Protein AF-A0A1W2FV76-F1 (afdb_monomer)

Structure (mmCIF, N/CA/C/O backbone):
data_AF-A0A1W2FV76-F1
#
_entry.id   AF-A0A1W2FV76-F1
#
loop_
_atom_site.group_PDB
_atom_site.id
_atom_site.type_symbol
_atom_site.label_atom_id
_atom_site.label_alt_id
_atom_site.label_comp_id
_atom_site.label_asym_id
_atom_site.label_entity_id
_atom_site.label_seq_id
_atom_site.pdbx_PDB_ins_code
_atom_site.Cartn_x
_atom_site.Cartn_y
_atom_site.Cartn_z
_atom_site.occupancy
_atom_site.B_iso_or_equiv
_atom_site.auth_seq_id
_atom_site.auth_comp_id
_atom_site.auth_asym_id
_atom_site.auth_atom_id
_atom_site.p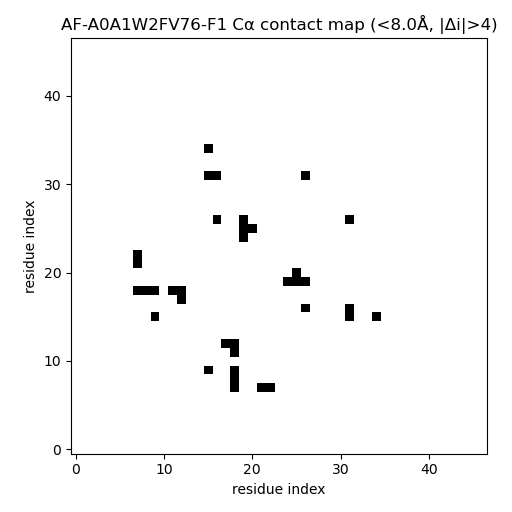dbx_PDB_model_num
ATOM 1 N N . MET A 1 1 ? -24.423 -9.941 -15.896 1.00 43.09 1 MET A N 1
ATOM 2 C CA . MET A 1 1 ? -24.571 -9.839 -14.434 1.00 43.09 1 MET A CA 1
ATOM 3 C C . MET A 1 1 ? -23.309 -10.433 -13.841 1.00 43.09 1 MET A C 1
ATOM 5 O O . MET A 1 1 ? -23.258 -11.639 -13.658 1.00 43.09 1 MET A O 1
ATOM 9 N N . THR A 1 2 ? -22.268 -9.626 -13.669 1.00 53.38 2 THR A N 1
ATOM 10 C CA . THR A 1 2 ? -21.187 -9.927 -12.723 1.00 53.38 2 THR A CA 1
ATOM 11 C C . THR A 1 2 ? -21.782 -9.732 -11.325 1.00 53.38 2 THR A C 1
ATOM 13 O O . THR A 1 2 ? -22.507 -8.759 -11.101 1.00 53.38 2 THR A O 1
ATOM 16 N N . GLY A 1 3 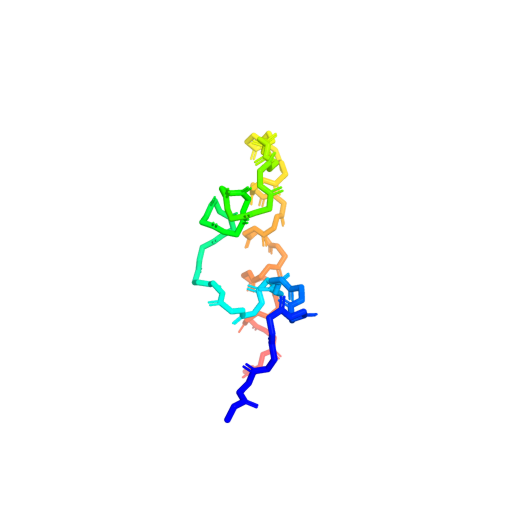? -21.677 -10.749 -10.469 1.00 49.00 3 GLY A N 1
ATOM 17 C CA . GLY A 1 3 ? -22.361 -10.792 -9.174 1.00 49.00 3 GLY A CA 1
ATOM 18 C C . GLY A 1 3 ? -21.735 -9.825 -8.161 1.00 49.00 3 GLY A C 1
ATOM 19 O O . GLY A 1 3 ? -20.561 -9.509 -8.293 1.00 49.00 3 GLY A O 1
ATOM 20 N N . PRO A 1 4 ? -22.487 -9.362 -7.148 1.00 61.41 4 PRO A N 1
ATOM 21 C CA . PRO A 1 4 ? -22.018 -8.395 -6.145 1.00 61.41 4 PRO A CA 1
ATOM 22 C C . PRO A 1 4 ? -21.053 -8.983 -5.088 1.00 61.41 4 PRO A C 1
ATOM 24 O O . PRO A 1 4 ? -20.989 -8.457 -3.984 1.00 61.41 4 PRO A O 1
ATOM 27 N N . ASP A 1 5 ? -20.345 -10.069 -5.402 1.00 61.62 5 ASP A N 1
ATOM 28 C CA . ASP A 1 5 ? -19.549 -10.874 -4.453 1.00 61.62 5 ASP A CA 1
ATOM 29 C C . ASP A 1 5 ? -18.123 -11.149 -4.974 1.00 61.62 5 ASP A C 1
ATOM 31 O O . ASP 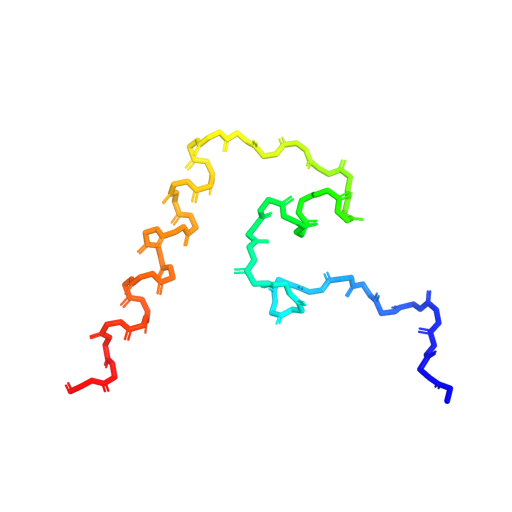A 1 5 ? -17.448 -12.063 -4.514 1.00 61.62 5 ASP A O 1
ATOM 35 N N . GLU A 1 6 ? -17.671 -10.403 -5.984 1.00 68.75 6 GLU A N 1
ATOM 36 C CA . GLU A 1 6 ? -16.271 -10.459 -6.405 1.00 68.75 6 GLU A CA 1
ATOM 37 C C . GLU A 1 6 ? -15.474 -9.612 -5.406 1.00 68.75 6 GLU A C 1
ATOM 39 O O . GLU A 1 6 ? -15.612 -8.387 -5.375 1.00 68.75 6 GLU A O 1
ATOM 44 N N . GLU A 1 7 ? -14.747 -10.278 -4.501 1.00 72.69 7 GLU A N 1
ATOM 45 C CA . GLU A 1 7 ? -13.792 -9.603 -3.621 1.00 72.69 7 GLU A CA 1
ATOM 46 C C . GLU A 1 7 ? -12.807 -8.828 -4.508 1.00 72.69 7 GLU A C 1
ATOM 48 O O . GLU A 1 7 ? -12.314 -9.400 -5.483 1.00 72.69 7 GLU A O 1
ATOM 53 N N . PRO A 1 8 ? -12.536 -7.542 -4.216 1.00 75.56 8 PRO A N 1
ATOM 54 C CA . PRO A 1 8 ? -11.578 -6.772 -4.998 1.00 75.56 8 PRO A CA 1
ATOM 55 C C . PRO A 1 8 ? -10.236 -7.511 -5.001 1.00 75.56 8 PRO A C 1
ATOM 57 O O . PRO A 1 8 ? -9.746 -7.915 -3.942 1.00 75.56 8 PRO A O 1
ATOM 60 N N . HIS A 1 9 ? -9.653 -7.713 -6.180 1.00 78.88 9 HIS A N 1
ATOM 61 C CA . HIS A 1 9 ? -8.317 -8.274 -6.321 1.00 78.88 9 HIS A CA 1
ATOM 62 C C . HIS A 1 9 ? -7.311 -7.166 -6.613 1.00 78.88 9 HIS A C 1
ATOM 64 O O . HIS A 1 9 ? -7.636 -6.142 -7.201 1.00 78.88 9 HIS A O 1
ATOM 70 N N . VAL A 1 10 ? -6.056 -7.375 -6.214 1.00 74.31 10 VAL A N 1
ATOM 71 C CA . VAL A 1 10 ? -4.987 -6.391 -6.436 1.00 74.31 10 VAL A CA 1
ATOM 72 C C . VAL A 1 10 ? -4.744 -6.116 -7.926 1.00 74.31 10 VAL A C 1
ATOM 74 O O . VAL A 1 10 ? -4.357 -5.014 -8.282 1.00 74.31 10 VAL A O 1
ATOM 77 N N . ASP A 1 11 ? -5.020 -7.090 -8.799 1.00 80.25 11 ASP A N 1
ATOM 78 C CA . ASP A 1 11 ? -4.904 -6.948 -10.255 1.00 80.25 11 ASP A CA 1
ATOM 79 C C . ASP A 1 11 ? -6.015 -6.079 -10.881 1.00 80.25 11 ASP A C 1
ATOM 81 O O . ASP A 1 11 ? -5.900 -5.692 -12.044 1.00 80.25 11 ASP A O 1
ATOM 85 N N . ASP A 1 12 ? -7.083 -5.769 -10.133 1.00 82.56 12 ASP A N 1
ATOM 86 C CA . ASP A 1 12 ? -8.162 -4.879 -10.586 1.00 82.56 12 ASP A CA 1
ATOM 87 C C . ASP A 1 12 ? -7.793 -3.390 -10.464 1.00 82.56 12 ASP A C 1
ATOM 89 O O . ASP A 1 12 ? -8.496 -2.538 -11.012 1.00 82.56 12 ASP A O 1
ATOM 93 N N . PHE A 1 13 ? -6.702 -3.070 -9.759 1.00 80.75 13 PHE A N 1
ATOM 94 C CA . PHE A 1 13 ? -6.272 -1.705 -9.459 1.00 80.75 13 PHE A CA 1
ATOM 95 C C . PHE A 1 13 ? -4.864 -1.451 -10.001 1.00 80.75 13 PHE A C 1
ATOM 97 O O . PHE A 1 13 ? -3.984 -2.306 -9.922 1.00 80.75 13 PHE A O 1
ATOM 104 N N . GLU A 1 14 ? -4.642 -0.257 -10.556 1.00 81.56 14 GLU A N 1
ATOM 105 C CA . GLU A 1 14 ? -3.317 0.141 -11.054 1.00 81.56 14 GLU A CA 1
ATOM 106 C C . GLU A 1 14 ? -2.367 0.514 -9.906 1.00 81.56 14 GLU A C 1
ATOM 108 O O . GLU A 1 14 ? -1.151 0.356 -10.042 1.00 81.56 14 GLU A O 1
ATOM 113 N N . ASP A 1 15 ? -2.926 0.945 -8.769 1.00 80.88 15 ASP A N 1
ATOM 114 C CA . ASP A 1 15 ? -2.193 1.385 -7.588 1.00 80.88 15 ASP A CA 1
ATOM 115 C C . ASP A 1 15 ? -2.627 0.628 -6.314 1.00 80.88 15 ASP A C 1
ATOM 117 O O . ASP A 1 15 ? -3.822 0.450 -6.050 1.00 80.88 15 ASP A O 1
ATOM 121 N N . PRO A 1 16 ? -1.671 0.236 -5.450 1.00 76.88 16 PRO A N 1
ATOM 122 C CA . PRO A 1 16 ? -1.962 -0.465 -4.197 1.00 76.88 16 PRO A CA 1
ATOM 123 C C . PRO A 1 16 ? -2.725 0.403 -3.187 1.00 76.88 16 PRO A C 1
ATOM 125 O O . PRO A 1 16 ? -3.463 -0.127 -2.357 1.00 76.88 16 PRO A O 1
ATOM 128 N N . GLU A 1 17 ? -2.561 1.728 -3.252 1.00 82.81 17 GLU A N 1
ATOM 129 C CA . GLU A 1 17 ? -3.301 2.686 -2.421 1.00 82.81 17 GLU A CA 1
ATOM 130 C C . GLU A 1 17 ? -4.802 2.676 -2.749 1.00 82.81 17 GLU A C 1
ATOM 132 O O . GLU A 1 17 ? -5.638 2.748 -1.849 1.00 82.81 17 GLU A O 1
ATOM 137 N N . GLU A 1 18 ? -5.152 2.513 -4.025 1.00 84.19 18 GLU A N 1
ATOM 138 C CA . GLU A 1 18 ? -6.540 2.491 -4.490 1.00 84.19 18 GLU A CA 1
ATOM 139 C C . GLU A 1 18 ? -7.236 1.181 -4.090 1.00 84.19 18 GLU A C 1
ATOM 141 O O . GLU A 1 18 ? -8.371 1.186 -3.604 1.00 84.19 18 GLU A O 1
ATOM 146 N N . PHE A 1 19 ? -6.514 0.058 -4.182 1.00 84.50 19 PHE A N 1
ATOM 147 C CA . PHE A 1 19 ? -6.966 -1.224 -3.641 1.00 84.50 19 PHE A CA 1
ATOM 148 C C . PHE A 1 19 ? -7.216 -1.139 -2.129 1.00 84.50 19 PHE A C 1
ATOM 150 O O . PHE A 1 19 ? -8.267 -1.560 -1.644 1.00 84.50 19 PHE A O 1
ATOM 157 N N . ALA A 1 20 ? -6.268 -0.570 -1.384 1.00 84.38 20 ALA A N 1
ATOM 158 C CA . ALA A 1 20 ? -6.369 -0.379 0.056 1.00 84.38 20 ALA A CA 1
ATOM 159 C C . ALA A 1 20 ? -7.603 0.441 0.465 1.00 84.38 20 ALA A C 1
ATOM 161 O O . ALA A 1 20 ? -8.338 0.034 1.369 1.00 84.38 20 ALA A O 1
ATOM 162 N N . GLU A 1 21 ? -7.883 1.540 -0.239 1.00 84.62 21 GLU A N 1
ATOM 163 C CA . GLU A 1 21 ? -9.099 2.330 -0.035 1.00 84.62 21 GLU A CA 1
ATOM 164 C C . GLU A 1 21 ? -10.364 1.496 -0.307 1.00 84.62 21 GLU A C 1
ATOM 166 O O . GLU A 1 21 ? -11.308 1.527 0.489 1.00 84.62 21 GLU A O 1
ATOM 171 N N . ALA A 1 22 ? -10.364 0.684 -1.371 1.00 83.25 22 ALA A N 1
ATOM 172 C CA . ALA A 1 22 ? -11.489 -0.173 -1.744 1.00 83.25 22 ALA A CA 1
ATOM 173 C C . ALA A 1 22 ? -11.780 -1.285 -0.717 1.00 83.25 22 ALA A C 1
ATOM 175 O O . ALA A 1 22 ? -12.948 -1.577 -0.446 1.00 83.25 22 ALA A O 1
ATOM 176 N N . VAL A 1 23 ? -10.747 -1.881 -0.106 1.00 83.88 23 VAL A N 1
ATOM 177 C CA . VAL A 1 23 ? -10.903 -2.867 0.984 1.00 83.88 23 VAL A CA 1
ATOM 178 C C . VAL A 1 23 ? -11.042 -2.232 2.370 1.00 83.88 23 VAL A C 1
ATOM 180 O O . VAL A 1 23 ? -11.276 -2.939 3.353 1.00 83.88 23 VAL A O 1
ATOM 183 N N . GLY A 1 24 ? -10.921 -0.905 2.472 1.00 82.06 24 GLY A N 1
ATOM 184 C CA . GLY A 1 24 ? -10.986 -0.171 3.735 1.00 82.06 24 GLY A CA 1
ATOM 185 C C . GLY A 1 24 ? -9.809 -0.459 4.673 1.00 82.06 24 GLY A C 1
ATOM 186 O O . GLY A 1 24 ? -9.976 -0.434 5.895 1.00 82.06 24 GLY A O 1
ATOM 187 N N . VAL A 1 25 ? -8.637 -0.763 4.115 1.00 82.38 25 VAL A N 1
ATOM 188 C CA . VAL A 1 25 ? -7.382 -0.969 4.846 1.00 82.38 25 VAL A CA 1
ATOM 189 C C . VAL A 1 25 ? -6.519 0.283 4.695 1.00 82.38 25 VAL A C 1
ATOM 191 O O . VAL A 1 25 ? -6.428 0.840 3.612 1.00 82.38 25 VAL A O 1
ATOM 194 N N . ASP A 1 26 ? -5.872 0.718 5.777 1.00 84.56 26 ASP A N 1
ATOM 195 C CA . ASP A 1 26 ? -4.871 1.794 5.752 1.00 84.56 26 ASP A CA 1
ATOM 196 C C . ASP A 1 26 ? -3.473 1.146 5.761 1.00 84.56 26 ASP A C 1
ATOM 198 O O . ASP A 1 26 ? -2.997 0.730 6.826 1.00 84.56 26 ASP A O 1
ATOM 202 N N . PRO A 1 27 ? -2.853 0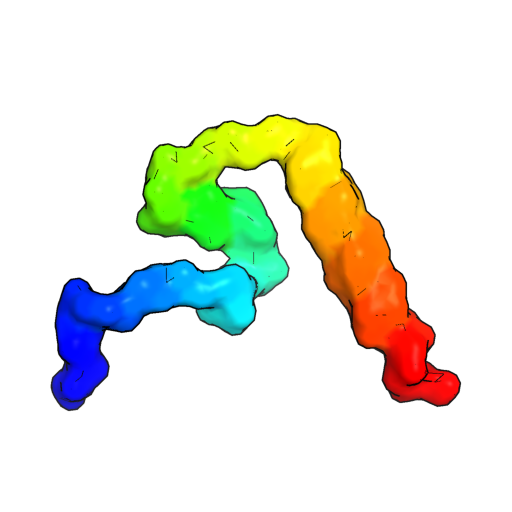.909 4.589 1.00 77.62 27 PRO A N 1
ATOM 203 C CA . PRO A 1 27 ? -1.526 0.332 4.508 1.00 77.62 27 PRO A CA 1
ATOM 204 C C . PRO A 1 27 ? -0.500 1.351 4.989 1.00 77.62 27 PRO A C 1
ATOM 206 O O . PRO A 1 27 ? -0.551 2.541 4.684 1.00 77.62 27 PRO A O 1
ATOM 209 N N . THR A 1 28 ? 0.488 0.863 5.724 1.00 86.50 28 THR A N 1
ATOM 210 C CA . THR 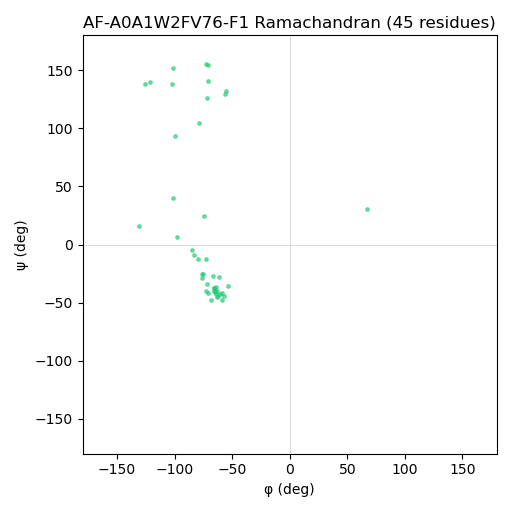A 1 28 ? 1.632 1.695 6.091 1.00 86.50 28 THR A CA 1
ATOM 211 C C . THR A 1 28 ? 2.514 1.965 4.872 1.00 86.50 28 THR A C 1
ATOM 213 O O . THR A 1 28 ? 2.578 1.152 3.950 1.00 86.50 28 THR A O 1
ATOM 216 N N . ALA A 1 29 ? 3.259 3.075 4.893 1.00 84.12 29 ALA A N 1
ATOM 217 C CA . ALA A 1 29 ? 4.195 3.416 3.818 1.00 84.12 29 ALA A CA 1
ATOM 218 C C . ALA A 1 29 ? 5.197 2.282 3.511 1.00 84.12 29 ALA A C 1
ATOM 220 O O . ALA A 1 29 ? 5.492 2.030 2.351 1.00 84.12 29 ALA A O 1
ATOM 221 N N . GLU A 1 30 ? 5.650 1.543 4.533 1.00 88.12 30 GLU A N 1
ATOM 222 C CA . GLU A 1 30 ? 6.565 0.402 4.367 1.00 88.12 30 GLU A CA 1
ATOM 223 C C . GLU A 1 30 ? 5.935 -0.742 3.553 1.00 88.12 30 GLU A C 1
ATOM 225 O O . GLU A 1 30 ? 6.609 -1.355 2.732 1.00 88.12 30 GLU A O 1
ATOM 230 N N . GLN A 1 31 ? 4.632 -0.990 3.725 1.00 84.31 31 GLN A N 1
ATOM 231 C CA . GLN A 1 31 ? 3.910 -2.020 2.968 1.00 84.31 31 GLN A CA 1
ATOM 232 C C . GLN A 1 31 ? 3.700 -1.620 1.503 1.00 84.31 31 GLN A C 1
ATOM 234 O O . GLN A 1 31 ? 3.727 -2.480 0.624 1.00 84.31 31 GLN A O 1
ATOM 239 N N . ILE A 1 32 ? 3.506 -0.325 1.235 1.00 83.62 32 ILE A N 1
ATOM 240 C CA . ILE A 1 32 ? 3.414 0.204 -0.132 1.00 83.62 32 ILE A CA 1
ATOM 241 C C . ILE A 1 32 ? 4.778 0.090 -0.824 1.00 83.62 32 ILE A C 1
ATOM 243 O O . ILE A 1 32 ? 4.855 -0.427 -1.937 1.00 83.62 32 ILE A O 1
ATOM 247 N N . ASP A 1 33 ? 5.854 0.514 -0.154 1.00 87.38 33 ASP A N 1
ATOM 248 C CA . ASP A 1 33 ? 7.222 0.413 -0.677 1.00 87.38 33 ASP A CA 1
ATOM 249 C C . ASP A 1 33 ? 7.607 -1.044 -0.992 1.00 87.38 33 ASP A C 1
ATOM 251 O O . ASP A 1 33 ? 8.200 -1.315 -2.038 1.00 87.38 33 ASP A O 1
ATOM 255 N N . GLU A 1 34 ? 7.245 -1.998 -0.126 1.00 87.06 34 GLU A N 1
ATOM 256 C CA . GLU A 1 34 ? 7.480 -3.430 -0.357 1.00 87.06 34 GLU A CA 1
ATOM 257 C C . GLU A 1 34 ? 6.722 -3.946 -1.591 1.00 87.06 34 GLU A C 1
ATOM 259 O O . GLU A 1 34 ? 7.316 -4.616 -2.440 1.00 87.06 34 GLU A O 1
ATOM 264 N N . TYR A 1 35 ? 5.445 -3.581 -1.744 1.00 82.31 35 TYR A N 1
ATOM 265 C CA . TYR A 1 35 ? 4.640 -3.954 -2.911 1.00 82.31 35 TYR A CA 1
ATOM 266 C C . TYR A 1 35 ? 5.208 -3.374 -4.215 1.00 82.31 35 TYR A C 1
ATOM 268 O O . TYR A 1 35 ? 5.317 -4.079 -5.223 1.00 82.31 35 TYR A O 1
ATOM 276 N N . LEU A 1 36 ? 5.613 -2.103 -4.211 1.00 84.31 36 LEU A N 1
ATOM 277 C CA . LEU A 1 36 ? 6.222 -1.453 -5.374 1.00 84.31 36 LEU A CA 1
ATOM 278 C C . LEU A 1 36 ? 7.568 -2.092 -5.740 1.00 84.31 36 LEU A C 1
ATOM 280 O O . LEU A 1 36 ? 7.841 -2.340 -6.915 1.00 84.31 36 LEU A O 1
ATOM 284 N N . ALA A 1 37 ? 8.393 -2.426 -4.746 1.00 85.75 37 ALA A N 1
ATOM 285 C CA . ALA A 1 37 ? 9.661 -3.111 -4.974 1.00 85.75 37 ALA A CA 1
ATOM 286 C C . ALA A 1 37 ? 9.463 -4.523 -5.551 1.00 85.75 37 ALA A C 1
ATOM 288 O O . ALA A 1 37 ? 10.209 -4.945 -6.439 1.00 85.75 37 ALA A O 1
ATOM 289 N N . GLU A 1 38 ? 8.460 -5.263 -5.072 1.00 82.50 38 GLU A N 1
ATOM 290 C CA . GLU A 1 38 ? 8.156 -6.607 -5.563 1.00 82.50 38 GLU A CA 1
ATOM 291 C C . GLU A 1 38 ? 7.553 -6.582 -6.975 1.00 82.50 38 GLU A C 1
ATOM 293 O O . GLU A 1 38 ? 7.970 -7.359 -7.839 1.00 82.50 38 GLU A O 1
ATOM 298 N N . THR A 1 39 ? 6.645 -5.645 -7.257 1.00 78.75 39 THR A N 1
ATOM 299 C CA . THR A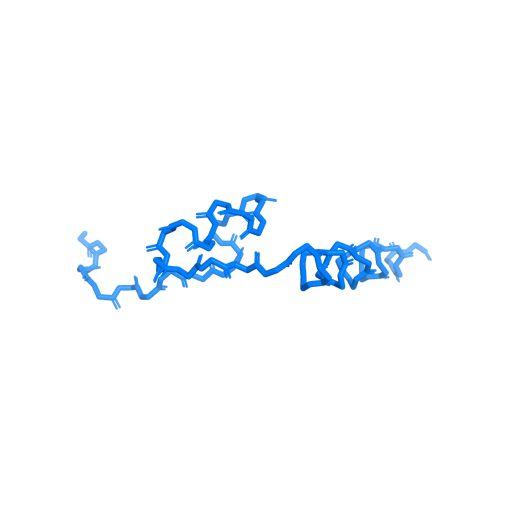 1 39 ? 6.068 -5.463 -8.599 1.00 78.75 39 THR A CA 1
ATOM 300 C C . THR A 1 39 ? 7.101 -4.996 -9.623 1.00 78.75 39 THR A C 1
ATOM 302 O O . THR A 1 39 ? 7.117 -5.511 -10.743 1.00 78.75 39 THR A O 1
ATOM 305 N N . GLU A 1 40 ? 8.016 -4.093 -9.259 1.00 77.88 40 GLU A N 1
ATOM 306 C CA . GLU A 1 40 ? 9.124 -3.677 -10.128 1.00 77.88 40 GLU A CA 1
ATOM 307 C C . GLU A 1 40 ? 10.074 -4.846 -10.425 1.00 77.88 40 GLU A C 1
ATOM 309 O O . GLU A 1 40 ? 10.450 -5.075 -11.579 1.00 77.88 40 GLU A O 1
ATOM 314 N N . LYS A 1 41 ? 10.398 -5.651 -9.407 1.00 74.81 41 LYS A N 1
ATOM 315 C CA . LYS A 1 41 ? 11.235 -6.845 -9.560 1.00 74.81 41 LYS A CA 1
ATOM 316 C C . LYS A 1 41 ? 10.589 -7.895 -10.465 1.00 74.81 41 LYS A C 1
ATOM 318 O O . LYS A 1 41 ? 11.288 -8.498 -11.273 1.00 74.81 41 LYS A O 1
ATOM 323 N N . ASN A 1 42 ? 9.277 -8.096 -10.357 1.00 64.44 42 ASN A N 1
ATOM 324 C CA . ASN A 1 42 ? 8.555 -9.074 -11.171 1.00 64.44 42 ASN A CA 1
ATOM 325 C C . ASN A 1 42 ? 8.330 -8.582 -12.615 1.00 64.44 42 ASN A C 1
ATOM 327 O O . ASN A 1 42 ? 8.300 -9.379 -13.546 1.00 64.44 42 ASN A O 1
ATOM 331 N N . ARG A 1 43 ? 8.228 -7.262 -12.828 1.00 62.41 43 ARG A N 1
ATOM 332 C CA . ARG A 1 43 ? 8.138 -6.644 -14.164 1.00 62.41 43 ARG A CA 1
ATOM 333 C C . ARG A 1 43 ? 9.487 -6.627 -14.900 1.00 62.41 43 ARG A C 1
ATOM 335 O O . ARG A 1 43 ? 9.507 -6.576 -16.126 1.00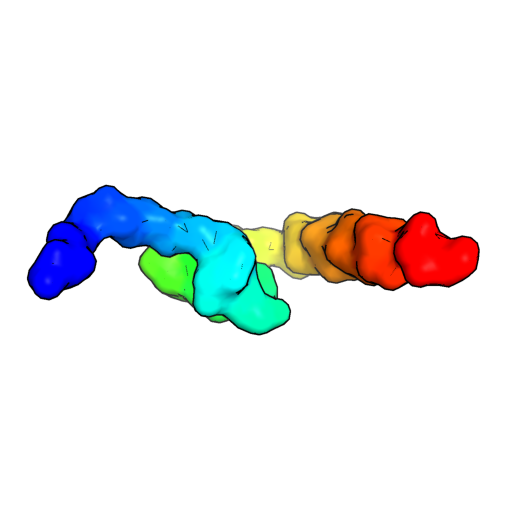 62.41 43 ARG A O 1
ATOM 342 N N . GLY A 1 44 ? 10.602 -6.655 -14.170 1.00 58.56 44 GLY A N 1
ATOM 343 C CA . GLY A 1 44 ? 11.957 -6.603 -14.726 1.00 58.56 44 GLY A CA 1
ATOM 344 C C . GLY A 1 44 ? 12.545 -7.935 -15.214 1.00 58.56 44 GLY A C 1
ATOM 345 O O . GLY A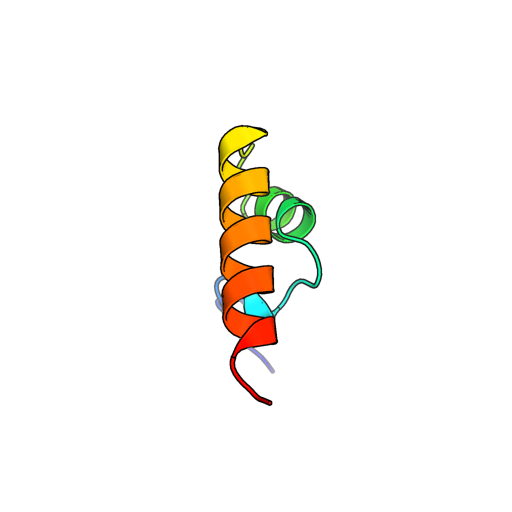 1 44 ?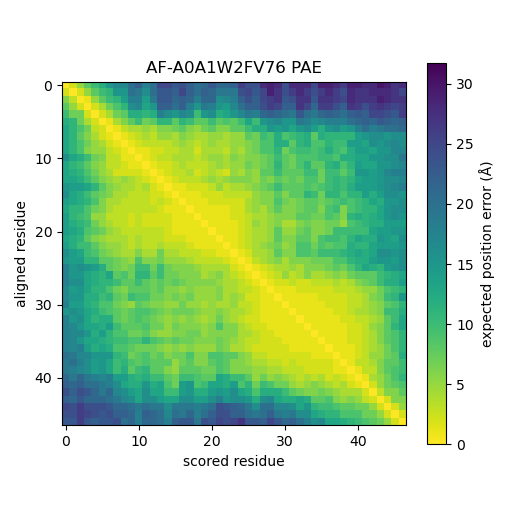 13.599 -7.902 -15.843 1.00 58.56 44 GLY A O 1
ATOM 346 N N . ASP A 1 45 ? 11.905 -9.081 -14.948 1.00 54.59 45 ASP A N 1
ATOM 347 C CA . ASP A 1 45 ? 12.450 -10.423 -15.253 1.00 54.59 45 ASP A CA 1
ATOM 348 C C . ASP A 1 45 ? 11.917 -11.043 -16.570 1.00 54.59 45 ASP A C 1
ATOM 350 O O . ASP A 1 45 ? 12.229 -12.186 -16.885 1.00 54.59 45 ASP A O 1
ATOM 354 N N . ASP A 1 46 ? 11.147 -10.298 -17.379 1.00 55.72 46 ASP A N 1
ATOM 355 C CA . ASP A 1 46 ? 10.633 -10.746 -18.695 1.00 55.72 46 ASP A CA 1
ATOM 356 C C . ASP A 1 46 ? 11.440 -10.164 -19.885 1.00 55.72 46 ASP A C 1
ATOM 358 O O . ASP A 1 46 ? 10.880 -9.720 -20.885 1.00 55.72 46 ASP A O 1
ATOM 362 N N . SER A 1 47 ? 12.775 -10.083 -19.792 1.00 52.78 47 SER A N 1
ATOM 363 C CA . SER A 1 47 ? 13.649 -9.602 -20.891 1.00 52.78 47 SER A CA 1
ATOM 364 C C . SER A 1 47 ? 14.818 -10.525 -21.208 1.00 52.78 47 SER A C 1
ATOM 366 O O . SER A 1 47 ? 15.493 -10.989 -20.265 1.00 52.78 47 SER A O 1
#

Mean predicted aligned error: 9.36 Å

Organism: Kibdelosporangium aridum (NCBI:txid2030)

Foldseek 3Di:
DPDPPPQDDPVNDPAPVVSCVVVVHDDDPVVRVVVVVVVVVVVPPPD

Radius of gyration: 13.04 Å; Cα contacts (8 Å, |Δi|>4): 18; chains: 1; bounding box: 38×14×27 Å

Secondary structure (DSSP, 8-state):
---TT-PPPGGG-SSHHHHHHHHT----HHHHHHHHHHHHHHHTT--

Nearest PDB structures (foldseek):
  7ko7-assembly1_V  TM=4.668E-01  e=6.222E+00  Sus scrofa

Solvent-accessible surface area (backbone atoms only — not comparable to full-atom values): 3170 Å² total; per-residue (Å²): 134,85,67,102,75,72,74,88,52,71,88,80,38,97,44,74,68,60,42,25,59,74,74,72,47,87,77,51,71,68,59,52,54,51,51,52,53,51,52,52,56,65,67,65,71,83,121

pLDDT: mean 75.57, std 11.8, range [43.09, 88.12]

Sequence (47 aa):
MTGPDEEPHVDDFEDPEEFAEAVGVDPTAEQIDEYLAETEKNRGDDS